Protein AF-A0A1B6I9S8-F1 (afdb_monomer)

InterPro domains:
  IPR001715 Calponin homology domain [PS50021] (4-104)
  IPR010441 CH-like domain in sperm protein [PF06294] (10-102)
  IPR036872 CH domain superfamily [G3DSA:1.10.418.10] (4-104)
  IPR036872 CH domain superfamily [SSF47576] (7-80)
  IPR052111 Spermatogenesis and Ciliary Microtubule-associated Protein [PTHR12509] (9-102)

Structure (mmCIF, N/CA/C/O backbone):
data_AF-A0A1B6I9S8-F1
#
_entry.id   AF-A0A1B6I9S8-F1
#
loop_
_atom_site.group_PDB
_atom_site.id
_atom_site.type_symbol
_atom_site.label_atom_id
_atom_site.label_alt_id
_atom_site.label_comp_id
_atom_site.label_asym_id
_atom_site.label_entity_id
_atom_site.label_seq_id
_atom_site.pdbx_PDB_ins_code
_atom_site.Cartn_x
_atom_site.Cartn_y
_atom_site.Cartn_z
_atom_site.occupancy
_atom_site.B_iso_or_equiv
_atom_site.auth_seq_id
_atom_site.auth_comp_id
_atom_site.auth_asym_id
_atom_site.auth_atom_id
_atom_site.pdbx_PDB_model_num
ATOM 1 N N . MET A 1 1 ? 20.957 -14.830 7.651 1.00 46.22 1 MET A N 1
ATOM 2 C CA . MET A 1 1 ? 20.136 -16.043 7.445 1.00 46.22 1 MET A CA 1
ATOM 3 C C . MET A 1 1 ? 18.703 -15.830 7.931 1.00 46.22 1 MET A C 1
ATOM 5 O O . MET A 1 1 ? 17.837 -15.871 7.080 1.00 46.22 1 MET A O 1
ATOM 9 N N . ALA A 1 2 ? 18.449 -15.425 9.184 1.00 49.12 2 ALA A N 1
ATOM 10 C CA . ALA A 1 2 ? 17.080 -15.191 9.690 1.00 49.12 2 ALA A CA 1
ATOM 11 C C . ALA A 1 2 ? 16.255 -14.085 8.981 1.00 49.12 2 ALA A C 1
ATOM 13 O O . ALA A 1 2 ? 15.033 -14.146 8.954 1.00 49.12 2 ALA A O 1
ATOM 14 N N . VAL A 1 3 ? 16.899 -13.067 8.392 1.00 50.31 3 VAL A N 1
ATOM 15 C CA . VAL A 1 3 ? 16.180 -11.990 7.675 1.00 50.31 3 VAL A CA 1
ATOM 16 C C . VAL A 1 3 ? 15.584 -12.486 6.350 1.00 50.31 3 VAL A C 1
ATOM 18 O O . VAL A 1 3 ? 14.504 -12.052 5.973 1.00 50.31 3 VAL A O 1
ATOM 21 N N . TYR A 1 4 ? 16.255 -13.418 5.663 1.00 51.00 4 TYR A N 1
ATOM 22 C CA . TYR A 1 4 ? 15.811 -13.919 4.356 1.00 51.00 4 TYR A CA 1
ATOM 23 C C . TYR A 1 4 ? 14.693 -14.967 4.470 1.00 51.00 4 TYR A C 1
ATOM 25 O O . TYR A 1 4 ? 13.778 -14.937 3.654 1.00 51.00 4 TYR A O 1
ATOM 33 N N . GLU A 1 5 ? 14.693 -15.807 5.517 1.00 53.66 5 GLU A N 1
ATOM 34 C CA . GLU A 1 5 ? 13.574 -16.732 5.810 1.00 53.66 5 GLU A CA 1
ATOM 35 C C . GLU A 1 5 ? 12.235 -15.996 5.977 1.00 53.66 5 GLU A C 1
ATOM 37 O O . GLU A 1 5 ? 11.172 -16.517 5.633 1.00 53.66 5 GLU A O 1
ATOM 42 N N . ASN A 1 6 ? 12.288 -14.757 6.471 1.00 67.88 6 ASN A N 1
ATOM 43 C CA . ASN A 1 6 ? 11.103 -13.941 6.691 1.00 67.88 6 ASN A CA 1
ATOM 44 C C . ASN A 1 6 ? 10.525 -13.392 5.371 1.00 67.88 6 ASN A C 1
ATOM 46 O O . ASN A 1 6 ? 9.313 -13.336 5.204 1.00 67.88 6 ASN A O 1
ATOM 50 N N . VAL A 1 7 ? 11.373 -13.055 4.392 1.00 73.25 7 VAL A N 1
ATOM 51 C CA . VAL A 1 7 ? 10.923 -12.472 3.113 1.00 73.25 7 VAL A CA 1
ATOM 52 C C . VAL A 1 7 ? 10.247 -13.513 2.218 1.00 73.25 7 VAL A C 1
ATOM 54 O O . VAL A 1 7 ? 9.204 -13.227 1.638 1.00 73.25 7 VAL A O 1
ATOM 57 N N . GLU A 1 8 ? 10.789 -14.731 2.126 1.00 79.94 8 GLU A N 1
ATOM 58 C CA . GLU A 1 8 ? 10.158 -15.801 1.335 1.00 79.94 8 G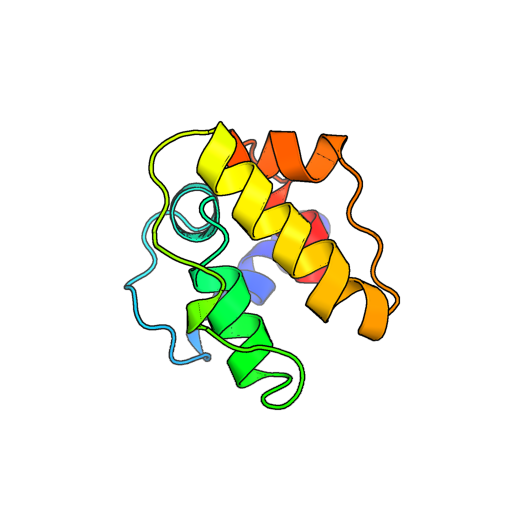LU A CA 1
ATOM 59 C C . GLU A 1 8 ? 8.792 -16.200 1.907 1.00 79.94 8 GLU A C 1
ATOM 61 O O . GLU A 1 8 ? 7.812 -16.301 1.167 1.00 79.94 8 GLU A O 1
ATOM 66 N N . SER A 1 9 ? 8.705 -16.348 3.232 1.00 83.31 9 SER A N 1
ATOM 67 C CA . SER A 1 9 ? 7.449 -16.658 3.925 1.00 83.31 9 SER A CA 1
ATOM 68 C C . SER A 1 9 ? 6.417 -15.537 3.765 1.00 83.31 9 SER A C 1
ATOM 70 O O . SER A 1 9 ? 5.239 -15.804 3.529 1.00 83.31 9 SER A O 1
ATOM 72 N N . LEU A 1 10 ? 6.860 -14.276 3.834 1.00 83.94 10 LEU A N 1
ATOM 73 C CA . LEU A 1 10 ? 6.019 -13.104 3.594 1.00 83.94 10 LEU A CA 1
ATOM 74 C C . LEU A 1 10 ? 5.439 -13.109 2.175 1.00 83.94 10 LEU A C 1
ATOM 76 O O . LEU A 1 10 ? 4.265 -12.801 1.980 1.00 83.94 10 LEU A O 1
ATOM 80 N N . TYR A 1 11 ? 6.245 -13.470 1.178 1.00 84.38 11 TYR A N 1
ATOM 81 C CA . TYR A 1 11 ? 5.805 -13.507 -0.216 1.00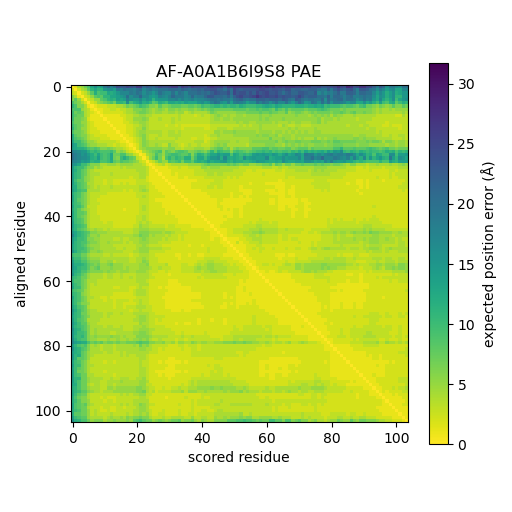 84.38 11 TYR A CA 1
ATOM 82 C C . TYR A 1 11 ? 4.832 -14.653 -0.478 1.00 84.38 11 TYR A C 1
ATOM 84 O O . TYR A 1 11 ? 3.816 -14.434 -1.136 1.00 84.38 11 TYR A O 1
ATOM 92 N N . ALA A 1 12 ? 5.081 -15.828 0.106 1.00 86.19 12 ALA A N 1
ATOM 93 C CA . ALA A 1 12 ? 4.146 -16.9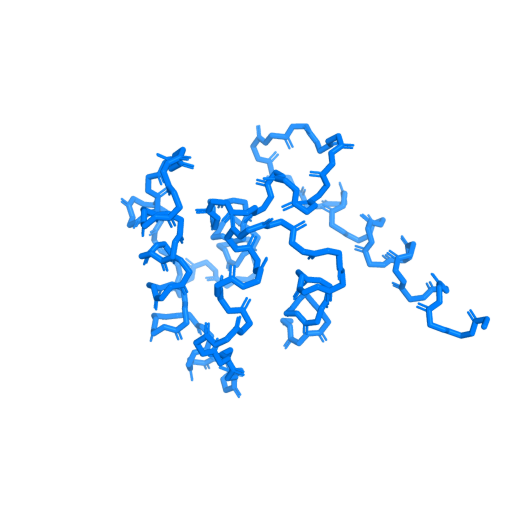47 0.057 1.00 86.19 12 ALA A CA 1
ATOM 94 C C . ALA A 1 12 ? 2.781 -16.571 0.659 1.00 86.19 12 ALA A C 1
ATOM 96 O O . ALA A 1 12 ? 1.751 -16.802 0.031 1.00 86.19 12 ALA A O 1
ATOM 97 N N . TRP A 1 13 ? 2.770 -15.904 1.817 1.00 88.12 13 TRP A N 1
ATOM 98 C CA . TRP A 1 13 ? 1.537 -15.417 2.442 1.00 88.12 13 TRP A CA 1
ATOM 99 C C . TRP A 1 13 ? 0.783 -14.404 1.562 1.00 88.12 13 TRP A C 1
ATOM 101 O O . TRP A 1 13 ? -0.435 -14.484 1.417 1.00 88.12 13 TRP A O 1
ATOM 111 N N . ILE A 1 14 ? 1.490 -13.479 0.903 1.00 87.44 14 ILE A N 1
ATOM 112 C CA . ILE A 1 14 ? 0.872 -12.528 -0.041 1.00 87.44 14 ILE A CA 1
ATOM 113 C C . ILE A 1 14 ? 0.240 -13.247 -1.243 1.00 87.44 14 ILE A C 1
ATOM 115 O O . ILE A 1 14 ? -0.723 -12.744 -1.836 1.00 87.44 14 ILE A O 1
ATOM 119 N N . ASP A 1 15 ? 0.773 -14.397 -1.646 1.00 86.44 15 ASP A N 1
ATOM 120 C CA . ASP A 1 15 ? 0.239 -15.196 -2.750 1.00 86.44 15 ASP A CA 1
ATOM 121 C C . ASP A 1 15 ? -1.028 -15.977 -2.402 1.00 86.44 15 ASP A C 1
ATOM 123 O O . ASP A 1 15 ? -1.821 -16.255 -3.302 1.00 86.44 15 ASP A O 1
ATOM 127 N N . GLU A 1 16 ? -1.302 -16.214 -1.120 1.00 87.88 16 GLU A N 1
ATOM 128 C CA . GLU A 1 16 ? -2.584 -16.764 -0.660 1.00 87.88 16 GLU A CA 1
ATOM 129 C C . GLU A 1 16 ? -3.737 -15.754 -0.795 1.00 87.88 16 GLU A C 1
ATOM 131 O O . GLU A 1 16 ? -4.912 -16.130 -0.835 1.00 87.88 16 GLU A O 1
ATOM 136 N N . ILE A 1 17 ? -3.416 -14.462 -0.892 1.00 88.25 17 ILE A N 1
ATOM 137 C CA . ILE A 1 17 ? -4.399 -13.383 -0.954 1.00 88.25 17 ILE A CA 1
ATOM 138 C C . ILE A 1 17 ? -4.804 -13.132 -2.416 1.00 88.25 17 ILE A C 1
ATOM 140 O O . ILE A 1 17 ? -3.937 -12.885 -3.265 1.00 88.25 17 ILE A O 1
ATOM 144 N N . PRO A 1 18 ? -6.116 -13.131 -2.737 1.00 87.44 18 PRO A N 1
ATOM 145 C CA . PRO A 1 18 ? -6.613 -12.979 -4.103 1.00 87.44 18 PRO A CA 1
ATOM 146 C C . PRO A 1 18 ? -6.533 -11.516 -4.569 1.00 87.44 18 PRO A C 1
ATOM 148 O O . PRO A 1 18 ? -7.540 -10.812 -4.651 1.00 87.44 18 PRO A O 1
ATOM 151 N N . LEU A 1 19 ? -5.318 -11.049 -4.856 1.00 87.06 19 LEU A N 1
ATOM 152 C CA . LEU A 1 19 ? -5.065 -9.729 -5.435 1.00 87.06 19 LEU A CA 1
ATOM 153 C C . LEU A 1 19 ? -5.344 -9.722 -6.943 1.00 87.06 19 LEU A C 1
ATOM 155 O O . LEU A 1 19 ? -5.217 -10.738 -7.627 1.00 87.06 19 LEU A O 1
ATOM 159 N N . SER A 1 20 ? -5.690 -8.553 -7.480 1.00 81.88 20 SER A N 1
ATOM 160 C CA . SER A 1 20 ? -6.148 -8.404 -8.865 1.00 81.88 20 SER A CA 1
ATOM 161 C C . SER A 1 20 ? -5.054 -8.603 -9.920 1.00 81.88 20 SER A C 1
ATOM 163 O O . SER A 1 20 ? -5.363 -8.858 -11.087 1.00 81.88 20 SER A O 1
ATOM 165 N N . ARG A 1 21 ? -3.772 -8.481 -9.543 1.00 75.56 21 ARG A N 1
ATOM 166 C CA . ARG A 1 21 ? -2.628 -8.565 -10.467 1.00 75.56 21 ARG A CA 1
ATOM 167 C C . ARG A 1 21 ? -1.703 -9.729 -10.133 1.00 75.56 21 ARG A C 1
ATOM 169 O O . ARG A 1 21 ? -1.375 -9.976 -8.976 1.00 75.56 21 ARG A O 1
ATOM 176 N N . CYS A 1 22 ? -1.219 -10.389 -11.186 1.00 63.03 22 CYS A N 1
ATOM 177 C CA . CYS A 1 22 ? -0.171 -11.399 -11.092 1.00 63.03 22 CYS A CA 1
ATOM 178 C C . CYS A 1 22 ? 1.165 -10.725 -10.747 1.00 63.03 22 CYS A C 1
ATOM 180 O O . CYS A 1 22 ? 1.631 -9.841 -11.471 1.00 63.03 22 CYS A O 1
ATOM 182 N N . LYS A 1 23 ? 1.754 -11.138 -9.627 1.00 68.00 23 LYS A N 1
ATOM 183 C CA . LYS A 1 23 ? 2.940 -10.527 -9.029 1.00 68.00 23 LYS A CA 1
ATOM 184 C C . LYS A 1 23 ? 4.176 -11.081 -9.734 1.00 68.00 23 LYS A C 1
ATOM 186 O O . LYS A 1 23 ? 4.411 -12.285 -9.723 1.00 68.00 23 LYS A O 1
ATOM 191 N N . LYS A 1 24 ? 4.952 -10.217 -10.392 1.00 72.31 24 LYS A N 1
ATOM 192 C CA . LYS A 1 24 ? 6.246 -10.593 -11.007 1.00 72.31 24 LYS A CA 1
ATOM 193 C C . LYS A 1 24 ? 7.415 -9.937 -10.289 1.00 72.31 24 LYS A C 1
ATOM 195 O O . LYS A 1 24 ? 8.494 -10.510 -10.217 1.00 72.31 24 LYS A O 1
ATOM 200 N N . ASN A 1 25 ? 7.217 -8.714 -9.804 1.00 84.50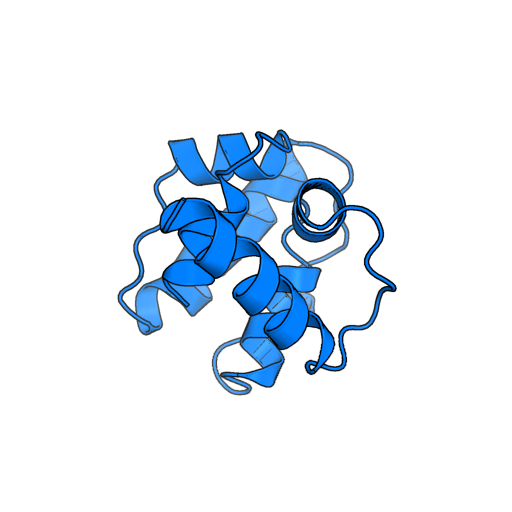 25 ASN A N 1
ATOM 201 C CA . ASN A 1 25 ? 8.190 -7.986 -9.000 1.00 84.50 25 ASN A CA 1
ATOM 202 C 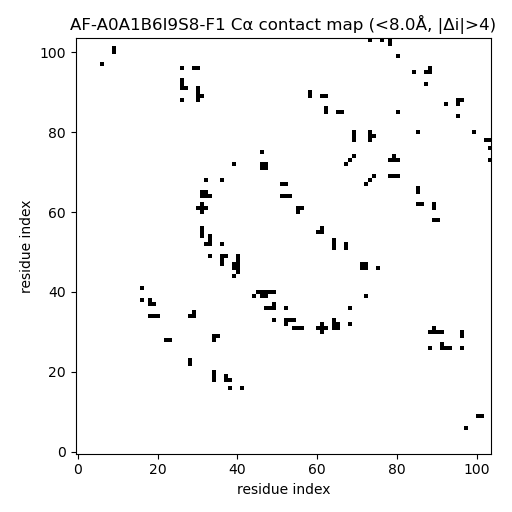C . ASN A 1 25 ? 7.407 -7.183 -7.963 1.00 84.50 25 ASN A C 1
ATOM 204 O O . ASN A 1 25 ? 6.888 -6.116 -8.281 1.00 84.50 25 ASN A O 1
ATOM 208 N N . LEU A 1 26 ? 7.316 -7.710 -6.743 1.00 86.06 26 LEU A N 1
ATOM 209 C CA . LEU A 1 26 ? 6.499 -7.140 -5.670 1.00 86.06 26 LEU A CA 1
ATOM 210 C C . LEU A 1 26 ? 6.820 -5.671 -5.408 1.00 86.06 26 LEU A C 1
ATOM 212 O O . LEU A 1 26 ? 5.903 -4.857 -5.362 1.00 86.06 26 LEU A O 1
ATOM 216 N N . THR A 1 27 ? 8.102 -5.309 -5.335 1.00 90.06 27 THR A N 1
ATOM 217 C CA . THR A 1 27 ? 8.541 -3.924 -5.126 1.00 90.06 27 THR A CA 1
ATOM 218 C C . THR A 1 27 ? 7.950 -2.983 -6.174 1.00 90.06 27 THR A C 1
ATOM 220 O O . THR A 1 27 ? 7.384 -1.945 -5.836 1.00 90.06 27 THR A O 1
ATOM 223 N N . ARG A 1 28 ? 8.017 -3.356 -7.457 1.00 90.56 28 ARG A N 1
ATOM 224 C CA . ARG A 1 28 ? 7.439 -2.558 -8.545 1.00 90.56 28 ARG A CA 1
ATOM 225 C C . ARG A 1 28 ? 5.914 -2.588 -8.521 1.00 90.56 28 ARG A C 1
ATOM 227 O O . ARG A 1 28 ? 5.287 -1.541 -8.679 1.00 90.56 28 ARG A O 1
ATOM 234 N N . ASP A 1 29 ? 5.334 -3.767 -8.346 1.00 90.69 29 ASP A N 1
ATOM 235 C CA . ASP A 1 29 ? 3.898 -3.997 -8.484 1.00 90.69 29 ASP A CA 1
ATOM 236 C C . ASP A 1 29 ? 3.111 -3.338 -7.326 1.00 90.69 29 ASP A C 1
ATOM 238 O O . ASP A 1 29 ? 1.993 -2.879 -7.539 1.00 90.69 29 ASP A O 1
ATOM 242 N N . PHE A 1 30 ? 3.711 -3.203 -6.135 1.00 93.69 30 PHE A N 1
ATOM 243 C CA . PHE A 1 30 ? 3.150 -2.471 -4.989 1.00 93.69 30 PHE A CA 1
ATOM 244 C C . PHE A 1 30 ? 3.538 -0.987 -4.955 1.00 93.69 30 PHE A C 1
ATOM 246 O O . PHE A 1 30 ? 2.955 -0.232 -4.176 1.00 93.69 30 PHE A O 1
ATOM 253 N N . SER A 1 31 ? 4.494 -0.536 -5.777 1.00 95.31 31 SER A N 1
ATOM 254 C CA . SER A 1 31 ? 5.014 0.840 -5.704 1.00 95.31 31 SER A CA 1
ATOM 255 C C . SER A 1 31 ? 3.939 1.915 -5.878 1.00 95.31 31 SER A C 1
ATOM 257 O O . SER A 1 31 ? 4.077 3.002 -5.323 1.00 95.31 31 SER A O 1
ATOM 259 N N . ASP A 1 32 ? 2.859 1.625 -6.607 1.00 95.38 32 ASP A N 1
ATOM 260 C CA . ASP A 1 32 ? 1.740 2.546 -6.821 1.00 95.38 32 ASP A CA 1
ATOM 261 C C . ASP A 1 32 ? 0.709 2.564 -5.681 1.00 95.38 32 ASP A C 1
ATOM 263 O O . ASP A 1 32 ? -0.199 3.391 -5.701 1.00 95.38 32 ASP A O 1
ATOM 267 N N . GLY A 1 33 ? 0.849 1.688 -4.684 1.00 94.88 33 GLY A N 1
ATOM 268 C CA . GLY A 1 33 ? -0.032 1.590 -3.522 1.00 94.88 33 GLY A CA 1
ATOM 269 C C . GLY A 1 33 ? -1.374 0.897 -3.786 1.00 94.88 33 GLY A C 1
ATOM 270 O O . GLY A 1 33 ? -2.121 0.666 -2.837 1.00 94.88 33 GLY A O 1
ATOM 271 N N . VAL A 1 34 ? -1.698 0.515 -5.025 1.00 95.56 34 VAL A N 1
ATOM 272 C CA . VAL A 1 34 ? -2.997 -0.107 -5.344 1.00 95.56 34 VAL A CA 1
ATOM 273 C C . VAL A 1 34 ? -3.068 -1.526 -4.794 1.00 95.56 34 VAL A C 1
ATOM 275 O O . VAL A 1 34 ? -4.019 -1.862 -4.093 1.00 95.56 34 VAL A O 1
ATOM 278 N N . LEU A 1 35 ? -2.033 -2.33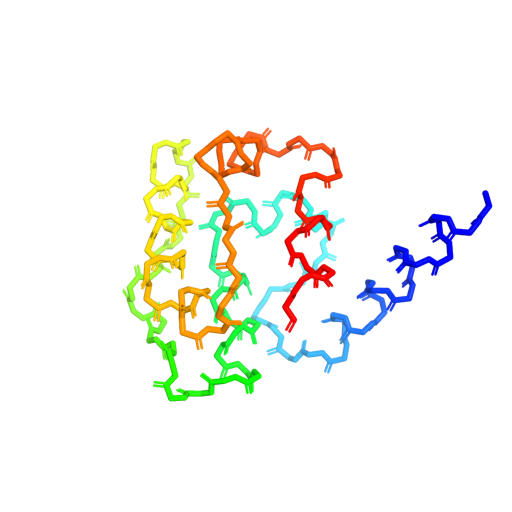9 -5.029 1.00 94.31 35 LEU A N 1
ATOM 279 C CA . LEU A 1 35 ? -1.978 -3.693 -4.466 1.00 94.31 35 LEU A CA 1
ATOM 280 C C . LEU A 1 35 ? -1.935 -3.683 -2.938 1.00 94.31 35 LEU A C 1
ATOM 282 O O . LEU A 1 35 ? -2.528 -4.550 -2.302 1.00 94.31 35 LEU A O 1
ATOM 286 N N . MET A 1 36 ? -1.310 -2.665 -2.343 1.00 95.44 36 MET A N 1
ATOM 287 C CA . MET A 1 36 ? -1.337 -2.486 -0.894 1.00 95.44 36 MET A CA 1
ATOM 288 C C . MET A 1 36 ? -2.746 -2.142 -0.393 1.00 95.44 36 MET A C 1
ATOM 290 O O . MET A 1 36 ? -3.178 -2.640 0.644 1.00 95.44 36 MET A O 1
ATOM 294 N N . ALA A 1 37 ? -3.497 -1.322 -1.131 1.00 96.00 37 ALA A N 1
ATOM 295 C CA . ALA A 1 37 ? -4.891 -1.043 -0.809 1.00 96.00 37 ALA A CA 1
ATOM 296 C C . ALA A 1 37 ? -5.764 -2.300 -0.930 1.00 96.00 37 ALA A C 1
ATOM 298 O O . ALA A 1 37 ? -6.591 -2.545 -0.056 1.00 96.00 37 ALA A O 1
ATOM 299 N N . GLU A 1 38 ? -5.570 -3.122 -1.961 1.00 95.25 38 GLU A N 1
ATOM 300 C CA . GLU A 1 38 ? -6.271 -4.404 -2.104 1.00 95.25 38 GLU A CA 1
ATOM 301 C C . GLU A 1 38 ? -5.953 -5.366 -0.959 1.00 95.25 38 GLU A C 1
ATOM 303 O O . GLU A 1 38 ? -6.875 -5.924 -0.360 1.00 95.25 38 GLU A O 1
ATOM 308 N N . LEU A 1 39 ? -4.676 -5.486 -0.592 1.00 94.25 39 LEU A N 1
ATOM 309 C CA . LEU A 1 39 ? -4.232 -6.264 0.562 1.00 94.25 39 LEU A CA 1
ATOM 310 C C . LEU A 1 39 ? -4.945 -5.798 1.838 1.00 94.25 39 LEU A C 1
ATOM 312 O O . LEU A 1 39 ? -5.629 -6.574 2.507 1.00 94.25 39 LEU A O 1
ATOM 316 N N . CYS A 1 40 ? -4.876 -4.502 2.136 1.00 94.81 40 CYS A N 1
ATOM 317 C CA . CYS A 1 40 ? -5.542 -3.927 3.298 1.00 94.81 40 CYS A CA 1
ATOM 318 C C . CYS A 1 40 ? -7.074 -4.037 3.220 1.00 94.81 40 CYS A C 1
ATOM 320 O O . CYS A 1 40 ? -7.726 -4.115 4.257 1.00 94.81 40 CYS A O 1
ATOM 322 N N . LYS A 1 41 ? -7.681 -4.044 2.027 1.00 95.12 41 LYS A N 1
ATOM 323 C CA . LYS A 1 41 ? -9.124 -4.263 1.845 1.00 95.12 41 LYS A CA 1
ATOM 324 C C . LYS A 1 41 ? -9.503 -5.703 2.161 1.00 95.12 41 LYS A C 1
ATOM 326 O O . LYS A 1 41 ? -10.569 -5.918 2.726 1.00 95.12 41 LYS A O 1
ATOM 331 N N . HIS A 1 42 ? -8.656 -6.662 1.805 1.00 94.06 42 HIS A N 1
ATOM 332 C CA . HIS A 1 42 ? -8.871 -8.066 2.124 1.00 94.06 42 HIS A CA 1
ATOM 333 C C . HIS A 1 42 ? -8.800 -8.304 3.638 1.00 94.06 42 HIS A C 1
ATOM 335 O O . HIS A 1 42 ? -9.717 -8.887 4.212 1.00 94.06 42 HIS A O 1
ATOM 341 N N . LEU A 1 43 ? -7.763 -7.772 4.292 1.00 91.81 43 LEU A N 1
ATOM 342 C CA . LEU A 1 43 ? -7.538 -7.931 5.734 1.00 91.81 43 LEU A CA 1
ATOM 343 C C . LEU A 1 43 ? -8.496 -7.081 6.583 1.00 91.81 43 LEU A C 1
ATOM 345 O O . LEU A 1 43 ? -9.024 -7.532 7.598 1.00 91.81 43 LEU A O 1
ATOM 349 N N . PHE A 1 44 ? -8.767 -5.848 6.147 1.00 93.75 44 PHE A N 1
ATOM 350 C CA . PHE A 1 44 ? -9.566 -4.863 6.874 1.00 93.75 44 PHE A CA 1
ATOM 351 C C . PHE A 1 44 ? -10.628 -4.209 5.967 1.00 93.75 44 PHE A C 1
ATOM 353 O O . PHE A 1 44 ? -10.566 -3.003 5.686 1.00 93.75 44 PHE A O 1
ATOM 360 N N . PRO A 1 45 ? -11.679 -4.948 5.551 1.00 93.31 45 PRO A N 1
ATOM 361 C CA . PRO A 1 45 ? -12.640 -4.486 4.543 1.00 93.31 45 PRO A CA 1
ATOM 362 C C . PRO A 1 45 ? -13.333 -3.156 4.847 1.00 93.31 45 PRO A C 1
ATOM 364 O O . PRO A 1 45 ? -13.762 -2.458 3.928 1.00 93.31 45 PRO A O 1
ATOM 367 N N . LYS A 1 46 ? -13.454 -2.791 6.128 1.00 93.62 46 LYS A N 1
ATOM 368 C CA . LYS A 1 46 ? -14.106 -1.554 6.586 1.00 93.62 46 LYS A CA 1
ATOM 369 C C . LYS A 1 46 ? -13.180 -0.333 6.595 1.00 93.62 46 LYS A C 1
ATOM 371 O O . LYS A 1 46 ? -13.666 0.787 6.717 1.00 93.62 46 LYS A O 1
ATOM 376 N N . LEU A 1 47 ? -11.862 -0.531 6.517 1.00 92.19 47 LEU A N 1
ATOM 377 C CA . LEU A 1 47 ? -10.882 0.556 6.617 1.00 92.19 47 LEU A CA 1
ATOM 378 C C . LEU A 1 47 ? -10.475 1.114 5.257 1.00 92.19 47 LEU A C 1
ATOM 380 O O . LEU A 1 47 ? -10.050 2.267 5.182 1.00 92.19 47 LEU A O 1
ATOM 384 N N . VAL A 1 48 ? -10.625 0.311 4.205 1.00 95.12 48 VAL A N 1
ATOM 385 C CA . VAL A 1 48 ? -10.174 0.652 2.85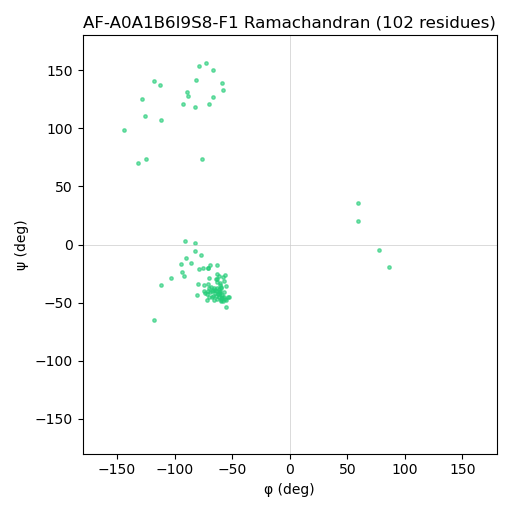9 1.00 95.12 48 VAL A CA 1
ATOM 386 C C . VAL A 1 48 ? -11.346 0.835 1.917 1.00 95.12 48 VAL A C 1
ATOM 388 O O . VAL A 1 48 ? -12.273 0.021 1.859 1.00 95.12 48 VAL A O 1
ATOM 391 N N . ASP A 1 49 ? -11.247 1.877 1.108 1.00 93.62 49 ASP A N 1
ATOM 392 C CA . ASP A 1 49 ? -12.108 2.069 -0.039 1.00 93.62 49 ASP A CA 1
ATOM 393 C C . ASP A 1 49 ? -11.257 2.266 -1.297 1.00 93.62 49 ASP A C 1
ATOM 395 O O . ASP A 1 49 ? -10.542 3.266 -1.426 1.00 93.62 49 ASP A O 1
ATOM 399 N N . LEU A 1 50 ? -11.308 1.263 -2.180 1.00 93.69 50 LEU A N 1
ATOM 400 C CA . LEU A 1 50 ? -10.392 1.084 -3.307 1.00 93.69 50 LEU A CA 1
ATOM 401 C C . LEU A 1 50 ? -10.478 2.220 -4.331 1.00 93.69 50 LEU A C 1
ATOM 403 O O . LEU A 1 50 ? -9.481 2.514 -4.982 1.00 93.69 50 LEU A O 1
ATOM 407 N N . HIS A 1 51 ? -11.613 2.922 -4.426 1.00 93.19 51 HIS A N 1
ATOM 408 C CA . HIS A 1 51 ? -11.750 4.047 -5.358 1.00 93.19 51 HIS A CA 1
ATOM 409 C C . HIS A 1 51 ? -10.800 5.217 -5.043 1.00 93.19 51 HIS A C 1
ATOM 411 O O . HIS A 1 51 ? -10.573 6.069 -5.896 1.00 93.19 51 HIS A O 1
ATOM 417 N N . ASN A 1 52 ? -10.241 5.275 -3.827 1.00 92.94 52 ASN A N 1
ATOM 418 C CA . ASN A 1 52 ? -9.272 6.302 -3.435 1.00 92.94 52 ASN A CA 1
ATOM 419 C C . ASN A 1 52 ? -7.864 6.065 -3.997 1.00 92.94 52 ASN A C 1
ATOM 421 O O . ASN A 1 52 ? -7.008 6.930 -3.825 1.00 92.94 52 ASN A O 1
ATOM 425 N N . TYR A 1 53 ? -7.613 4.907 -4.609 1.00 95.81 53 TYR A N 1
ATOM 426 C CA . TYR A 1 53 ? -6.281 4.463 -5.014 1.00 95.81 53 TYR A CA 1
ATOM 427 C C . TYR A 1 53 ? -6.274 4.143 -6.514 1.00 95.81 53 TYR A C 1
ATOM 429 O O . TYR A 1 53 ? -6.292 2.974 -6.905 1.00 95.81 53 TYR A O 1
ATOM 437 N N . PRO A 1 54 ? -6.303 5.165 -7.387 1.00 95.00 54 PRO A N 1
ATOM 438 C CA . PRO A 1 54 ? -6.173 4.947 -8.820 1.00 95.00 54 PRO A CA 1
ATOM 439 C C . PRO A 1 54 ? -4.767 4.439 -9.155 1.00 95.00 54 PRO A C 1
ATOM 441 O O . PRO A 1 54 ? -3.790 4.791 -8.496 1.00 95.00 54 PRO A O 1
ATOM 444 N N . SER A 1 55 ? -4.647 3.646 -10.222 1.00 94.12 55 SER A N 1
ATOM 445 C CA . SER A 1 55 ? -3.333 3.223 -10.724 1.00 94.12 55 SER A CA 1
ATOM 446 C C . SER A 1 55 ? -2.470 4.431 -11.077 1.00 94.12 55 SER A C 1
ATOM 448 O O . SER A 1 55 ? -2.930 5.355 -11.751 1.00 94.12 55 SER A O 1
ATOM 450 N N . ALA A 1 56 ? -1.218 4.414 -10.627 1.00 93.50 56 ALA A N 1
ATOM 451 C CA . ALA A 1 56 ? -0.326 5.561 -10.703 1.00 93.50 56 ALA A CA 1
ATOM 452 C C . ALA A 1 56 ? 1.019 5.189 -11.338 1.00 93.50 56 ALA A C 1
ATOM 454 O O . ALA A 1 56 ? 1.734 4.312 -10.862 1.00 93.50 56 ALA A O 1
ATOM 455 N N . ASN A 1 57 ? 1.395 5.924 -12.387 1.00 92.12 57 ASN A N 1
ATOM 456 C CA . ASN A 1 57 ? 2.678 5.740 -13.073 1.00 92.12 57 ASN A CA 1
ATOM 457 C C . ASN A 1 57 ? 3.707 6.816 -12.701 1.00 92.12 57 ASN A C 1
ATOM 459 O O . ASN A 1 57 ? 4.906 6.546 -12.716 1.00 92.12 57 ASN A O 1
ATOM 463 N N . SER A 1 58 ? 3.261 8.028 -12.350 1.00 96.06 58 SER A N 1
ATOM 464 C CA . SER A 1 58 ? 4.160 9.103 -11.928 1.00 96.06 58 SER A CA 1
ATOM 465 C C . SER A 1 58 ? 4.538 8.949 -10.459 1.00 96.06 58 SER A C 1
ATOM 467 O O . SER A 1 58 ? 3.698 8.615 -9.626 1.00 96.06 58 SER A O 1
ATOM 469 N N . HIS A 1 59 ? 5.795 9.245 -10.130 1.00 95.50 59 HIS A N 1
ATOM 470 C CA . HIS A 1 59 ? 6.299 9.156 -8.759 1.00 95.50 59 HIS A CA 1
ATOM 471 C C . HIS A 1 59 ? 5.423 9.935 -7.764 1.00 95.50 59 HIS A C 1
ATOM 473 O O . HIS A 1 59 ? 5.028 9.408 -6.730 1.00 95.50 59 HIS A O 1
ATOM 479 N N . THR A 1 60 ? 5.032 11.161 -8.118 1.00 96.94 60 THR A N 1
ATOM 480 C CA . THR A 1 60 ? 4.146 11.995 -7.297 1.00 96.94 60 THR A CA 1
ATOM 481 C C . THR A 1 60 ? 2.793 11.333 -7.037 1.00 96.94 60 THR A C 1
ATOM 483 O O . THR A 1 60 ? 2.325 11.345 -5.904 1.00 96.94 60 THR A O 1
ATOM 486 N N . ALA A 1 61 ? 2.168 10.719 -8.047 1.00 96.94 61 ALA A N 1
ATOM 487 C CA . ALA A 1 61 ? 0.883 10.044 -7.859 1.00 96.94 61 ALA A CA 1
ATOM 488 C C . ALA A 1 61 ? 1.017 8.791 -6.976 1.00 96.94 61 ALA A C 1
ATOM 490 O O . ALA A 1 61 ? 0.156 8.545 -6.134 1.00 96.94 61 ALA A O 1
ATOM 491 N N . LYS A 1 62 ? 2.126 8.048 -7.100 1.00 97.69 62 LYS A N 1
ATOM 492 C CA . LYS A 1 62 ? 2.431 6.918 -6.210 1.00 97.69 62 LYS A CA 1
ATOM 493 C C . LYS A 1 62 ? 2.541 7.369 -4.752 1.00 97.69 62 LYS A C 1
ATOM 495 O O . LYS A 1 62 ? 1.902 6.784 -3.883 1.00 97.69 62 LYS A O 1
ATOM 500 N N . VAL A 1 63 ? 3.291 8.443 -4.493 1.00 97.94 63 VAL A N 1
ATOM 501 C CA . VAL A 1 63 ? 3.423 9.035 -3.149 1.00 97.94 63 VAL A CA 1
ATOM 502 C C . VAL A 1 63 ? 2.054 9.427 -2.586 1.00 97.94 63 VAL A C 1
ATOM 504 O O . VAL A 1 63 ? 1.747 9.076 -1.452 1.00 97.94 63 VAL A O 1
ATOM 507 N N . VAL A 1 64 ? 1.190 10.066 -3.382 1.00 97.94 64 VAL A N 1
ATOM 508 C CA . VAL A 1 64 ? -0.168 10.452 -2.949 1.00 97.94 64 VAL A CA 1
ATOM 509 C C . VAL A 1 64 ? -1.018 9.240 -2.544 1.00 97.94 64 VAL A C 1
ATOM 511 O O . VAL A 1 64 ? -1.748 9.300 -1.546 1.00 97.94 64 VAL A O 1
ATOM 514 N N . ASN A 1 65 ? -0.922 8.128 -3.278 1.00 97.88 65 ASN A N 1
ATOM 515 C CA . ASN A 1 65 ? -1.613 6.889 -2.917 1.00 97.88 65 ASN A CA 1
ATOM 516 C C . ASN A 1 65 ? -1.112 6.345 -1.571 1.00 97.88 65 ASN A C 1
ATOM 518 O O . ASN A 1 65 ? -1.919 6.036 -0.688 1.00 97.88 65 ASN A O 1
ATOM 522 N N . TRP A 1 66 ? 0.206 6.296 -1.375 1.00 97.75 66 TRP A N 1
ATOM 523 C CA . TRP A 1 66 ? 0.822 5.846 -0.125 1.00 97.75 66 TRP A CA 1
ATOM 524 C C . TRP A 1 66 ? 0.521 6.763 1.066 1.00 97.75 66 TRP A C 1
ATOM 526 O O . TRP A 1 66 ? 0.204 6.272 2.148 1.00 97.75 66 TRP A O 1
ATOM 536 N N . ASP A 1 67 ? 0.499 8.080 0.873 1.00 97.50 67 ASP A N 1
ATOM 537 C CA . ASP A 1 67 ? 0.053 9.037 1.891 1.00 97.50 67 ASP A CA 1
ATOM 538 C C . ASP A 1 67 ? -1.408 8.813 2.281 1.00 97.50 67 ASP A C 1
ATOM 540 O O . ASP A 1 67 ? -1.794 8.897 3.454 1.00 97.50 67 ASP A O 1
ATOM 544 N N . THR A 1 68 ? -2.242 8.483 1.298 1.00 97.00 68 THR A N 1
ATOM 545 C CA . THR A 1 68 ? -3.651 8.182 1.537 1.00 97.00 68 THR A CA 1
ATOM 546 C C . THR A 1 68 ? -3.813 6.882 2.324 1.00 97.00 68 THR A C 1
ATOM 548 O O . THR A 1 68 ? -4.632 6.848 3.246 1.00 97.00 68 THR A O 1
ATOM 551 N N . LEU A 1 69 ? -3.024 5.838 2.034 1.00 97.00 69 LEU A N 1
ATOM 552 C CA . LEU A 1 69 ? -2.956 4.612 2.845 1.00 97.00 69 LEU A CA 1
ATOM 553 C C . LEU A 1 69 ? -2.514 4.922 4.275 1.00 97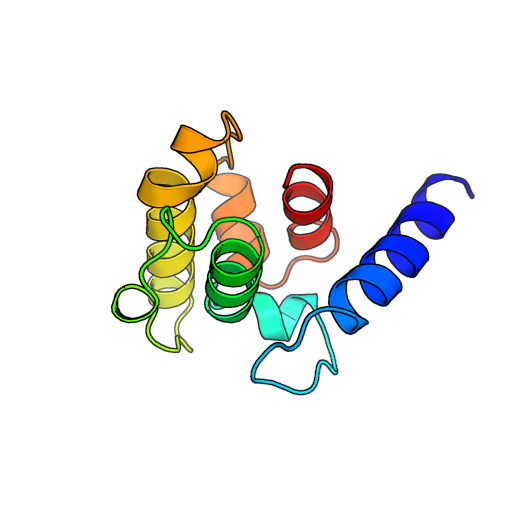.00 69 LEU A C 1
ATOM 555 O O . LEU A 1 69 ? -3.190 4.527 5.225 1.00 97.00 69 LEU A O 1
ATOM 559 N N . ASN A 1 70 ? -1.439 5.693 4.427 1.00 96.56 70 ASN A N 1
ATOM 560 C CA . ASN A 1 70 ? -0.881 6.046 5.726 1.00 96.56 70 ASN A CA 1
ATOM 561 C C . ASN A 1 70 ? -1.911 6.762 6.606 1.00 96.56 70 ASN A C 1
ATOM 563 O O . ASN A 1 70 ? -2.177 6.368 7.742 1.00 96.56 70 ASN A O 1
ATOM 567 N N . ARG A 1 71 ? -2.585 7.767 6.042 1.00 95.75 71 ARG A N 1
ATOM 568 C CA . ARG A 1 71 ? -3.582 8.560 6.763 1.00 95.75 71 ARG A CA 1
ATOM 569 C C . ARG A 1 71 ? -4.880 7.803 7.038 1.00 95.75 71 ARG A C 1
ATOM 571 O O . ARG A 1 71 ? -5.436 7.974 8.121 1.00 95.75 71 ARG A O 1
ATOM 578 N N . LYS A 1 72 ? -5.415 7.043 6.075 1.00 94.88 72 LYS A N 1
ATOM 579 C CA . LYS A 1 72 ? -6.763 6.444 6.184 1.00 94.88 72 LYS A CA 1
ATOM 580 C C . LYS A 1 72 ? -6.771 5.035 6.779 1.00 94.88 72 LYS A C 1
ATOM 582 O O . LYS A 1 72 ? -7.792 4.651 7.358 1.00 94.88 72 LYS A O 1
ATOM 587 N N . VAL A 1 73 ? -5.677 4.292 6.621 1.00 95.75 73 VAL A N 1
ATOM 588 C CA . VAL A 1 73 ? -5.584 2.859 6.929 1.00 95.75 73 VAL A CA 1
ATOM 589 C C . VAL A 1 73 ? -4.546 2.613 8.020 1.00 95.75 73 VAL A C 1
ATOM 591 O O . VAL A 1 73 ? -4.927 2.238 9.125 1.00 95.75 73 VAL A O 1
ATOM 594 N N . PHE A 1 74 ? -3.264 2.889 7.760 1.00 95.38 74 PHE A N 1
ATOM 595 C CA . PHE A 1 74 ? -2.175 2.551 8.690 1.00 95.38 74 PHE A CA 1
ATOM 596 C C . PHE A 1 74 ? -2.294 3.281 10.030 1.00 95.38 74 PHE A C 1
ATOM 598 O O . PHE A 1 74 ? -2.103 2.667 11.078 1.00 95.38 74 PHE A O 1
ATOM 605 N N . SER A 1 75 ? -2.741 4.539 10.023 1.00 94.25 75 SER A N 1
ATOM 606 C CA . SER A 1 75 ? -3.024 5.301 11.246 1.00 94.25 75 SER A CA 1
ATOM 607 C C . SER A 1 75 ? -4.008 4.598 12.191 1.00 94.25 75 SER A C 1
ATOM 609 O O . SER A 1 75 ? -3.840 4.662 13.408 1.00 94.25 75 SER A O 1
ATOM 611 N N . LYS A 1 76 ? -5.008 3.893 11.644 1.00 93.25 76 LYS A N 1
ATOM 612 C CA . LYS A 1 76 ? -6.018 3.141 12.407 1.00 93.25 76 LYS A CA 1
ATOM 613 C C . LYS A 1 76 ? -5.500 1.795 12.904 1.00 93.25 76 LYS A C 1
ATOM 615 O O . LYS A 1 76 ? -6.059 1.250 13.846 1.00 93.25 76 LYS A O 1
ATOM 620 N N . LEU A 1 77 ? -4.448 1.283 12.272 1.00 92.12 77 LEU A N 1
ATOM 621 C CA . LEU A 1 77 ? -3.713 0.091 12.690 1.00 92.12 77 LEU A CA 1
ATOM 622 C C . LEU A 1 77 ? -2.541 0.440 13.625 1.00 92.12 77 LEU A C 1
ATOM 624 O O . LEU A 1 77 ? -1.784 -0.439 14.011 1.00 92.12 77 LEU A O 1
ATOM 628 N N . HIS A 1 78 ? -2.378 1.719 13.989 1.00 92.56 78 HIS A N 1
ATOM 629 C CA . HIS A 1 78 ? -1.242 2.238 14.759 1.00 92.56 78 HIS A CA 1
ATOM 630 C C . HIS A 1 78 ? 0.132 2.031 14.095 1.00 92.56 78 HIS A C 1
ATOM 632 O O . HIS A 1 78 ? 1.168 2.152 14.750 1.00 92.56 78 HIS A O 1
ATOM 638 N N . ILE A 1 79 ? 0.148 1.815 12.780 1.00 92.44 79 ILE A N 1
ATOM 639 C CA . ILE A 1 79 ? 1.356 1.710 11.964 1.00 92.44 79 ILE A CA 1
ATOM 640 C C . ILE A 1 79 ? 1.729 3.112 11.484 1.00 92.44 79 ILE A C 1
ATOM 642 O O . ILE A 1 79 ? 0.891 3.858 10.971 1.00 92.44 79 ILE A O 1
ATOM 646 N N . ARG A 1 80 ? 2.999 3.487 11.649 1.00 89.25 80 ARG A N 1
ATOM 647 C CA . ARG A 1 80 ? 3.528 4.775 11.187 1.00 89.25 80 ARG A CA 1
ATOM 648 C C . ARG A 1 80 ? 4.509 4.548 10.051 1.00 89.25 80 ARG A C 1
ATOM 650 O O . ARG A 1 80 ? 5.636 4.130 10.289 1.00 89.25 80 ARG A O 1
ATOM 657 N N . VAL A 1 81 ? 4.092 4.883 8.835 1.00 93.94 81 VAL A N 1
ATOM 658 C CA . VAL A 1 81 ? 4.986 4.908 7.674 1.00 93.94 81 VAL A CA 1
ATOM 659 C C . VAL A 1 81 ? 5.536 6.328 7.539 1.00 93.94 81 VAL A C 1
ATOM 661 O O . VAL A 1 81 ? 4.768 7.290 7.460 1.00 93.94 81 VAL A O 1
ATOM 664 N N . THR A 1 82 ? 6.858 6.487 7.587 1.00 95.75 82 THR A N 1
ATOM 665 C CA . THR A 1 82 ? 7.495 7.806 7.453 1.00 95.75 82 THR A CA 1
ATOM 666 C C . THR A 1 82 ? 7.415 8.298 6.011 1.00 95.75 82 THR A C 1
ATOM 668 O O . THR A 1 82 ? 7.324 7.506 5.075 1.00 95.75 82 THR A O 1
ATOM 671 N N . GLN A 1 83 ? 7.489 9.619 5.820 1.00 96.25 83 GLN A N 1
ATOM 672 C CA . GLN A 1 83 ? 7.550 10.194 4.474 1.00 96.25 83 GLN A CA 1
ATOM 673 C C . GLN A 1 83 ? 8.734 9.649 3.675 1.00 96.25 83 GLN A C 1
ATOM 675 O O . GLN A 1 83 ? 8.578 9.302 2.514 1.00 96.25 83 GLN A O 1
ATOM 680 N N . GLU A 1 84 ? 9.897 9.501 4.306 1.00 96.44 84 GLU A N 1
ATOM 681 C CA . GLU A 1 84 ? 11.072 8.907 3.669 1.00 96.44 84 GLU A CA 1
ATOM 682 C C . GLU A 1 84 ? 10.786 7.501 3.123 1.00 96.44 84 GLU A C 1
ATOM 684 O O . GLU A 1 84 ? 11.075 7.224 1.960 1.00 96.44 84 GLU A O 1
ATOM 689 N N . LEU A 1 85 ? 10.142 6.643 3.921 1.00 95.62 85 LEU A N 1
ATOM 690 C CA . LEU A 1 85 ? 9.806 5.286 3.503 1.00 95.62 85 LEU A CA 1
ATOM 691 C C . LEU A 1 85 ? 8.791 5.283 2.350 1.00 95.62 85 LEU A C 1
ATOM 693 O O . LEU A 1 85 ? 8.928 4.508 1.408 1.00 95.62 85 LEU A O 1
ATOM 697 N N . ILE A 1 86 ? 7.820 6.202 2.364 1.00 97.38 86 ILE A N 1
ATOM 698 C CA . ILE A 1 86 ? 6.874 6.387 1.253 1.00 97.38 86 ILE A CA 1
ATOM 699 C C . ILE A 1 86 ? 7.608 6.752 -0.045 1.00 97.38 86 ILE A C 1
ATOM 701 O O . ILE A 1 86 ? 7.333 6.159 -1.090 1.00 97.38 86 ILE A O 1
ATOM 705 N N . GLN A 1 87 ? 8.558 7.693 0.010 1.00 97.56 87 GLN A N 1
ATOM 706 C CA . GLN A 1 87 ? 9.361 8.069 -1.161 1.00 97.56 87 GLN A CA 1
ATOM 707 C C . GLN A 1 87 ? 10.178 6.872 -1.671 1.00 97.56 87 GLN A C 1
ATOM 709 O O . GLN A 1 87 ? 10.214 6.615 -2.872 1.00 97.56 87 GLN A O 1
ATOM 714 N N . GLN A 1 88 ? 10.786 6.100 -0.766 1.00 97.00 88 GLN A N 1
ATOM 715 C CA . GLN A 1 88 ? 11.559 4.906 -1.115 1.00 97.00 88 GLN A CA 1
ATOM 716 C C . GLN A 1 88 ? 10.697 3.833 -1.797 1.00 97.00 88 GLN A C 1
ATOM 718 O O . GLN A 1 88 ? 11.109 3.270 -2.813 1.00 97.00 88 GLN A O 1
ATOM 723 N N . ILE A 1 89 ? 9.479 3.586 -1.307 1.00 96.25 89 ILE A N 1
ATOM 724 C CA . ILE A 1 89 ? 8.557 2.625 -1.929 1.00 96.25 89 ILE A CA 1
ATOM 725 C C . ILE A 1 89 ? 8.108 3.112 -3.312 1.00 96.25 89 ILE A C 1
ATOM 727 O O . ILE A 1 89 ? 8.138 2.345 -4.278 1.00 96.25 89 ILE A O 1
ATOM 731 N N . ALA A 1 90 ? 7.749 4.392 -3.445 1.00 96.00 90 ALA A N 1
ATOM 732 C CA . ALA A 1 90 ? 7.371 4.981 -4.731 1.00 96.00 90 ALA A CA 1
ATOM 733 C C . ALA A 1 90 ? 8.512 4.901 -5.769 1.00 96.00 90 ALA A C 1
ATOM 735 O O . ALA A 1 90 ? 8.254 4.690 -6.963 1.00 96.00 90 ALA A O 1
ATOM 736 N N . ALA A 1 91 ? 9.763 4.998 -5.308 1.00 95.69 91 ALA A N 1
ATOM 737 C CA . ALA A 1 91 ? 10.988 4.834 -6.091 1.00 95.69 91 ALA A CA 1
ATOM 738 C C . ALA A 1 91 ? 11.425 3.367 -6.294 1.00 95.69 91 ALA A C 1
ATOM 740 O O . ALA A 1 91 ? 12.434 3.123 -6.953 1.00 95.69 91 ALA A O 1
ATOM 741 N N . CYS A 1 92 ? 10.663 2.392 -5.787 1.00 93.19 92 CYS A N 1
ATOM 742 C CA . CYS A 1 92 ? 10.964 0.959 -5.870 1.00 93.19 92 CYS A CA 1
ATOM 743 C C . CYS A 1 92 ? 12.306 0.562 -5.219 1.00 93.19 92 CYS A C 1
ATOM 745 O O . CYS A 1 92 ? 12.999 -0.326 -5.719 1.00 93.19 92 CYS A O 1
ATOM 747 N N . VAL A 1 93 ? 12.685 1.217 -4.119 1.00 93.81 93 VAL A N 1
ATOM 748 C CA . VAL A 1 93 ? 13.890 0.866 -3.356 1.00 93.81 93 VAL A CA 1
ATOM 749 C C . VAL A 1 93 ? 13.703 -0.517 -2.707 1.00 93.81 93 VAL A C 1
ATOM 751 O O . VAL A 1 93 ? 12.710 -0.721 -2.002 1.00 93.81 93 VAL A O 1
ATOM 754 N N . PRO A 1 94 ? 14.628 -1.475 -2.914 1.00 87.69 94 PRO A N 1
ATOM 755 C CA . PRO A 1 94 ? 14.551 -2.796 -2.287 1.00 87.69 94 PRO A CA 1
ATOM 756 C C . PRO A 1 94 ? 14.531 -2.719 -0.752 1.00 87.69 94 PRO A C 1
ATOM 758 O O . PRO A 1 94 ? 15.275 -1.933 -0.168 1.00 87.69 94 PRO A O 1
ATOM 761 N N . GLY A 1 95 ? 13.705 -3.536 -0.093 1.00 86.44 95 GLY A N 1
ATOM 762 C CA . GLY A 1 95 ? 13.584 -3.590 1.372 1.00 86.44 95 GLY A CA 1
ATOM 763 C C . GLY A 1 95 ? 12.605 -2.574 1.979 1.00 86.44 95 GLY A C 1
ATOM 764 O O . GLY A 1 95 ? 12.137 -2.758 3.108 1.00 86.44 95 GLY A O 1
ATOM 765 N N . ALA A 1 96 ? 12.263 -1.508 1.248 1.00 92.31 96 ALA A N 1
ATOM 766 C CA . ALA A 1 96 ? 11.354 -0.470 1.732 1.00 92.31 96 ALA A CA 1
ATOM 767 C C . ALA A 1 96 ? 9.908 -0.981 1.851 1.00 92.31 96 ALA A C 1
ATOM 769 O O . ALA A 1 96 ? 9.218 -0.703 2.831 1.00 92.31 96 ALA A O 1
ATOM 770 N N . LEU A 1 97 ? 9.457 -1.765 0.868 1.00 92.19 97 LEU A N 1
ATOM 771 C CA . LEU A 1 97 ? 8.116 -2.349 0.863 1.00 92.19 97 LEU A CA 1
ATOM 772 C C . LEU A 1 97 ? 7.964 -3.388 1.981 1.00 92.19 97 LEU A C 1
ATOM 774 O O . LEU A 1 97 ? 6.977 -3.380 2.714 1.00 92.19 97 LEU A O 1
ATOM 778 N N . GLU A 1 98 ? 8.957 -4.258 2.122 1.00 90.44 98 GLU A N 1
ATOM 779 C CA . GLU A 1 98 ? 9.005 -5.354 3.086 1.00 90.44 98 GLU A CA 1
ATOM 780 C C . GLU A 1 98 ? 8.905 -4.826 4.521 1.00 90.44 98 GLU A C 1
ATOM 782 O O . GLU A 1 98 ? 8.198 -5.400 5.344 1.00 90.44 98 GLU A O 1
ATOM 787 N N . SER A 1 99 ? 9.518 -3.671 4.796 1.00 88.38 99 SER A N 1
ATOM 788 C CA . SER A 1 99 ? 9.421 -2.990 6.093 1.00 88.38 99 SER A CA 1
ATOM 789 C C . SER A 1 99 ? 7.983 -2.607 6.462 1.00 88.38 99 SER A C 1
ATOM 791 O O . SER A 1 99 ? 7.622 -2.641 7.636 1.00 88.38 99 SER A O 1
ATOM 793 N N . VAL A 1 100 ? 7.154 -2.248 5.474 1.00 90.38 100 VAL A N 1
ATOM 794 C CA . VAL A 1 100 ? 5.733 -1.947 5.701 1.00 90.38 100 VAL A CA 1
ATOM 795 C C . VAL A 1 100 ? 4.915 -3.227 5.788 1.00 90.38 100 VAL A C 1
ATOM 797 O O . VAL A 1 100 ? 4.076 -3.340 6.673 1.00 90.38 100 VAL A O 1
ATOM 800 N N . LEU A 1 101 ? 5.164 -4.195 4.906 1.00 89.19 101 LEU A N 1
ATOM 801 C CA . LEU A 1 101 ? 4.446 -5.471 4.892 1.00 89.19 101 LEU A CA 1
ATOM 802 C C . LEU A 1 101 ? 4.608 -6.254 6.201 1.00 89.19 101 LEU A C 1
ATOM 804 O O . LEU A 1 101 ? 3.642 -6.840 6.662 1.00 89.19 101 LEU A O 1
ATOM 808 N N . LEU A 1 102 ? 5.789 -6.218 6.825 1.00 87.25 102 LEU A N 1
ATOM 809 C CA . LEU A 1 102 ? 6.030 -6.837 8.135 1.00 87.25 102 LEU A CA 1
ATOM 810 C C . LEU A 1 102 ? 5.312 -6.131 9.294 1.00 87.25 102 LEU A C 1
ATOM 812 O O . LEU A 1 102 ? 5.225 -6.689 10.386 1.00 87.25 102 LEU A O 1
ATOM 816 N N . ALA A 1 103 ? 4.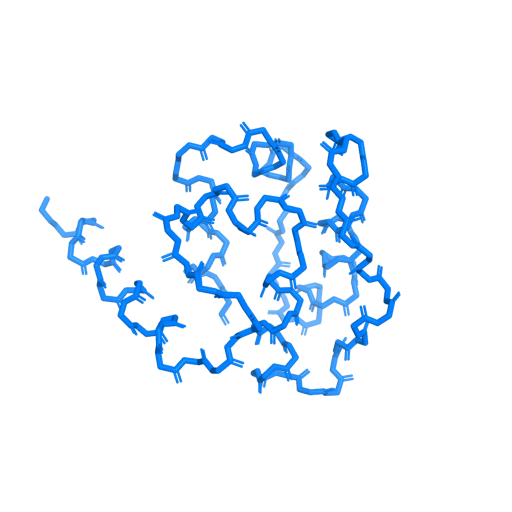864 -4.892 9.089 1.00 86.19 103 ALA A N 1
ATOM 817 C CA . ALA A 1 103 ? 4.175 -4.105 10.104 1.00 86.19 103 ALA A CA 1
ATOM 818 C C . ALA A 1 103 ? 2.644 -4.205 10.014 1.00 86.19 103 ALA A C 1
ATOM 820 O O . ALA A 1 103 ? 1.980 -3.803 10.970 1.00 86.19 103 ALA A O 1
ATOM 821 N N . VAL A 1 104 ? 2.102 -4.672 8.880 1.00 82.81 104 VAL A N 1
ATOM 822 C CA . VAL A 1 104 ? 0.658 -4.856 8.626 1.00 82.81 104 VAL A CA 1
ATOM 823 C C . VAL A 1 104 ? 0.168 -6.170 9.210 1.00 82.81 104 VAL A C 1
ATOM 825 O O . VAL A 1 104 ? -0.929 -6.134 9.814 1.00 82.81 104 VAL A O 1
#

Solvent-accessible surface area (backbone atoms only — not comparable to full-atom values): 5993 Å² total; per-residue (Å²): 113,77,72,58,62,50,52,58,53,50,51,53,58,57,66,75,50,94,60,98,66,90,81,87,47,63,53,64,64,37,19,24,28,38,54,52,44,50,51,45,26,72,80,36,58,89,57,45,65,69,88,77,39,63,91,38,88,51,56,69,52,8,36,53,27,41,51,48,43,37,67,59,38,31,52,80,71,73,40,83,78,48,71,68,49,40,53,34,22,35,68,46,40,86,66,42,50,58,61,51,63,78,68,108

Radius of gyration: 12.74 Å; Cα contacts (8 Å, |Δi|>4): 105; chains: 1; bounding box: 34×29×28 Å

Mean predicted aligned error: 4.37 Å

Foldseek 3Di:
DVVVVLVVVLVVVLVVQPFPDDPDDCLVVCLQVLSVLSVQCRVPVPQGDNVLRDRDDDLVNSLSNVVCCQVRPCVVVVHHDDSVLNSCSNVSPPPSVVVVSVSD

Secondary structure (DSSP, 8-state):
-HHHHHHHHHHHHHHHS--SS--S-HHHHHTTSHHHHHHHHHH-TTT--GGG-----SHHHHHHHHHHHHHHTGGGGT----HHHHHHHHTT-TTHHHHHHTT-

Organism: NCBI:txid320908

Sequence (104 aa):
MAVYENVESLYAWIDEIPLSRCKKNLTRDFSDGVLMAELCKHLFPKLVDLHNYPSANSHTAKVVNWDTLNRKVFSKLHIRVTQELIQQIAACVPGALESVLLAV

Nearest PDB structures (foldseek):
  2ee7-assembly1_A  TM=9.375E-01  e=7.284E-09  Homo sapiens
  7som-assembly1_X  TM=8.686E-01  e=4.484E-05  Chlamydomonas reinhardtii
  7n61-assembly1_0F  TM=8.879E-01  e=1.091E-04  Chlamydomonas reinhardtii
  2qjz-assembly2_B  TM=7.864E-01  e=2.264E-02  Homo sapiens

pLDDT: mean 89.22, std 11.07, range [46.22, 97.94]